Protein AF-G4R731-F1 (afdb_monomer)

Structure (mmCIF, N/CA/C/O backbone):
data_AF-G4R731-F1
#
_entry.id   AF-G4R731-F1
#
loop_
_atom_site.group_PDB
_atom_site.id
_atom_site.type_symbol
_atom_site.label_atom_id
_atom_site.label_alt_id
_atom_site.label_comp_id
_atom_site.label_asym_id
_atom_site.label_entity_id
_atom_site.label_seq_id
_atom_site.pdbx_PDB_ins_code
_atom_site.Cartn_x
_atom_site.Cartn_y
_atom_site.Cartn_z
_atom_site.occupancy
_atom_site.B_iso_or_equiv
_atom_site.auth_seq_id
_atom_site.auth_comp_id
_atom_site.auth_asym_id
_atom_site.auth_atom_id
_atom_site.pdbx_PDB_model_num
ATOM 1 N N . MET A 1 1 ? -3.340 -7.735 23.959 1.00 75.94 1 MET A N 1
ATOM 2 C CA . MET A 1 1 ? -4.020 -7.293 22.715 1.00 75.94 1 MET A CA 1
ATOM 3 C C . MET A 1 1 ? -5.491 -6.984 22.940 1.00 75.94 1 MET A C 1
ATOM 5 O O . MET A 1 1 ? -5.888 -5.881 22.602 1.00 75.94 1 MET A O 1
ATOM 9 N N . ARG A 1 2 ? -6.277 -7.894 23.535 1.00 81.38 2 ARG A N 1
ATOM 10 C CA . ARG A 1 2 ? -7.706 -7.663 23.816 1.00 81.38 2 ARG A CA 1
ATOM 11 C C . ARG A 1 2 ? -7.967 -6.435 24.706 1.00 81.38 2 ARG A C 1
ATOM 13 O O . ARG A 1 2 ? -8.668 -5.541 24.263 1.00 81.38 2 ARG A O 1
ATOM 20 N N . GLU A 1 3 ? -7.300 -6.324 25.855 1.00 83.94 3 GLU A N 1
ATOM 21 C CA . GLU A 1 3 ? -7.434 -5.160 26.760 1.00 83.94 3 GLU A CA 1
ATOM 22 C C . GLU A 1 3 ? -7.100 -3.819 26.081 1.00 83.94 3 GLU A C 1
ATOM 24 O O . GLU A 1 3 ? -7.776 -2.817 26.287 1.00 83.94 3 GLU A O 1
ATOM 29 N N . PHE A 1 4 ? -6.079 -3.797 25.216 1.00 83.19 4 PHE A N 1
ATOM 30 C CA . PHE A 1 4 ? -5.735 -2.605 24.433 1.00 83.19 4 PHE A CA 1
ATOM 31 C C . PHE A 1 4 ? -6.817 -2.264 23.400 1.00 83.19 4 PHE A C 1
ATOM 33 O O . PHE A 1 4 ? -7.159 -1.096 23.231 1.00 83.19 4 PHE A O 1
ATOM 40 N N . ALA A 1 5 ? -7.364 -3.274 22.715 1.00 81.88 5 ALA A N 1
ATOM 41 C CA . ALA A 1 5 ? -8.444 -3.079 21.756 1.00 81.88 5 ALA A CA 1
ATOM 42 C C . ALA A 1 5 ? -9.719 -2.561 22.439 1.00 81.88 5 ALA A C 1
ATOM 44 O O . ALA A 1 5 ? -10.371 -1.675 21.899 1.00 81.88 5 ALA A O 1
ATOM 45 N N . GLU A 1 6 ? -10.036 -3.059 23.635 1.00 83.81 6 GLU A N 1
ATOM 46 C CA . GLU A 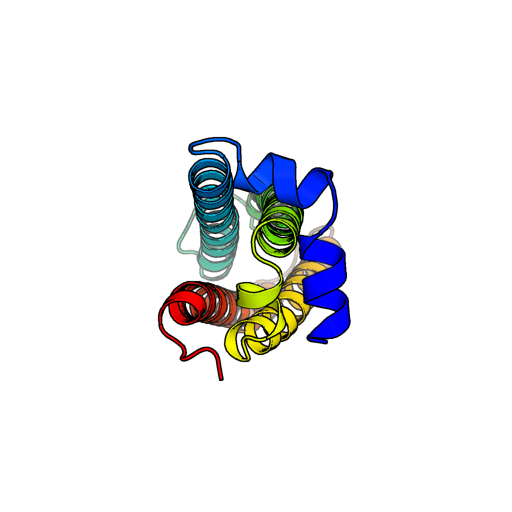1 6 ? -11.162 -2.598 24.458 1.00 83.81 6 GLU A CA 1
ATOM 47 C C . GLU A 1 6 ? -10.952 -1.167 24.969 1.00 83.81 6 GLU A C 1
ATOM 49 O O . GLU A 1 6 ? -11.860 -0.341 24.886 1.00 83.81 6 GLU A O 1
ATOM 54 N N . TRP A 1 7 ? -9.740 -0.830 25.418 1.00 88.88 7 TRP A N 1
ATOM 55 C CA . TRP A 1 7 ? -9.396 0.543 25.786 1.00 88.88 7 TRP A CA 1
ATOM 56 C C . TRP A 1 7 ? -9.540 1.506 24.600 1.00 88.88 7 TRP A C 1
ATOM 58 O O . TRP A 1 7 ? -10.142 2.570 24.741 1.00 88.88 7 TRP A O 1
ATOM 68 N N . LEU A 1 8 ? -9.038 1.124 23.419 1.00 81.75 8 LEU A N 1
ATOM 69 C CA . LEU A 1 8 ? -9.135 1.940 22.207 1.00 81.75 8 LEU A CA 1
ATOM 70 C C . LEU A 1 8 ? -10.595 2.107 21.761 1.00 81.75 8 LEU A C 1
ATOM 72 O O . LEU A 1 8 ? -10.999 3.209 21.386 1.00 81.75 8 LEU A O 1
ATOM 76 N N . TYR A 1 9 ? -11.385 1.037 21.869 1.00 80.94 9 TYR A N 1
ATOM 77 C CA . TYR A 1 9 ? -12.821 1.028 21.591 1.00 80.94 9 TYR A CA 1
ATOM 78 C C . TYR A 1 9 ? -13.595 2.007 22.485 1.00 80.94 9 TYR A C 1
ATOM 80 O O . TYR A 1 9 ? -14.499 2.691 22.018 1.00 80.94 9 TYR A O 1
ATOM 88 N N . ALA A 1 10 ? -13.210 2.126 23.759 1.00 85.50 10 ALA A N 1
ATOM 89 C CA . ALA A 1 10 ? -13.860 3.013 24.724 1.00 85.50 10 ALA A CA 1
ATOM 90 C C . ALA A 1 10 ? -13.491 4.503 24.566 1.00 85.50 10 ALA A C 1
ATOM 92 O O . ALA A 1 10 ? -14.011 5.350 25.295 1.00 85.50 10 ALA A O 1
ATOM 93 N N . THR A 1 11 ? -12.588 4.859 23.644 1.00 88.31 11 THR A N 1
ATOM 94 C CA . THR A 1 11 ? -12.186 6.261 23.462 1.00 88.31 11 THR A CA 1
ATOM 95 C C . THR A 1 11 ? -13.312 7.101 22.839 1.00 88.31 11 THR A C 1
ATOM 97 O O . THR A 1 11 ? -13.986 6.635 21.919 1.00 88.31 11 THR A O 1
ATOM 100 N N . PRO A 1 12 ? -13.483 8.380 23.239 1.00 81.31 12 PRO A N 1
ATOM 101 C CA . PRO A 1 12 ? -14.505 9.263 22.662 1.00 81.31 12 PRO A CA 1
ATOM 102 C C . PRO A 1 12 ? -14.397 9.409 21.141 1.00 81.31 12 PRO A C 1
ATOM 104 O O . PRO A 1 12 ? -15.401 9.565 20.452 1.00 81.31 12 PRO A O 1
ATOM 107 N N . PHE A 1 13 ? -13.173 9.330 20.614 1.00 82.19 13 PHE A N 1
ATOM 108 C CA . PHE A 1 13 ? -12.916 9.373 19.181 1.00 82.19 13 PHE A CA 1
ATOM 109 C C . PHE A 1 13 ? -13.387 8.094 18.471 1.00 82.19 13 PHE A C 1
ATOM 111 O O . PHE A 1 13 ? -14.044 8.194 17.440 1.00 82.19 13 PHE A O 1
ATOM 118 N N . SER A 1 14 ? -13.128 6.904 19.031 1.00 80.12 14 SER A N 1
ATOM 119 C CA . SER A 1 14 ? -13.657 5.646 18.483 1.00 80.12 14 SER A CA 1
ATOM 120 C C . SER A 1 14 ? -15.186 5.618 18.524 1.00 80.12 14 SER A C 1
ATOM 122 O O . SER A 1 14 ? -15.815 5.301 17.516 1.00 80.12 14 SER A O 1
ATOM 124 N N . ILE A 1 15 ? -15.786 6.043 19.641 1.00 82.38 15 ILE A N 1
ATOM 125 C CA . ILE A 1 15 ? -17.244 6.125 19.787 1.00 82.38 15 ILE A CA 1
ATOM 126 C C . ILE A 1 15 ? -17.830 7.076 18.739 1.00 82.38 15 ILE A C 1
ATOM 128 O O . ILE A 1 15 ? -18.740 6.679 18.023 1.00 82.38 15 ILE A O 1
ATOM 132 N N . PHE A 1 16 ? -17.271 8.280 18.570 1.00 84.00 16 PHE A N 1
ATOM 133 C CA . PHE A 1 16 ? -17.713 9.229 17.542 1.00 84.00 16 PHE A CA 1
ATOM 134 C C . PHE A 1 16 ? -17.685 8.627 16.129 1.00 84.00 16 PHE A C 1
ATOM 136 O O . PHE A 1 16 ? -18.628 8.811 15.355 1.00 84.00 16 PHE A O 1
ATOM 143 N N . LEU A 1 17 ? -16.623 7.886 15.792 1.00 80.56 17 LEU A N 1
ATOM 144 C CA . LEU A 1 17 ? -16.505 7.230 14.490 1.00 80.56 17 LEU A CA 1
ATOM 145 C C . LEU A 1 17 ? -17.565 6.141 14.283 1.00 80.56 17 LEU A C 1
ATOM 147 O O . LEU A 1 17 ? -18.064 5.993 13.170 1.00 80.56 17 LEU A O 1
ATOM 151 N N . GLN A 1 18 ? -17.904 5.399 15.338 1.00 76.81 18 GLN A N 1
ATOM 152 C CA . GLN A 1 18 ? -18.906 4.331 15.302 1.00 76.81 18 GLN A CA 1
ATOM 153 C C . GLN A 1 18 ? -20.343 4.863 15.283 1.00 76.81 18 GLN A C 1
ATOM 155 O O . GLN A 1 18 ? -21.201 4.285 14.624 1.00 76.81 18 GLN A O 1
ATOM 160 N N . THR A 1 19 ? -20.617 5.960 15.994 1.00 83.94 19 THR A N 1
ATOM 161 C CA . THR A 1 19 ? -21.963 6.544 16.095 1.00 83.94 19 THR A CA 1
ATOM 162 C C . THR A 1 19 ? -22.332 7.424 14.905 1.00 83.94 19 THR A C 1
ATOM 164 O O . THR A 1 19 ? -23.483 7.830 14.785 1.00 83.94 19 THR A O 1
ATOM 167 N N . THR A 1 20 ? -21.366 7.775 14.051 1.00 86.75 20 THR A N 1
ATOM 168 C CA . THR A 1 20 ? -21.628 8.577 12.852 1.00 86.75 20 THR A CA 1
ATOM 169 C C . THR A 1 20 ? -22.052 7.669 11.704 1.00 86.75 20 THR A C 1
ATOM 171 O O . THR A 1 20 ? -21.235 6.929 11.146 1.00 86.75 20 THR A O 1
ATOM 174 N N . ASP A 1 21 ? -23.322 7.768 11.314 1.00 81.56 21 ASP A N 1
ATOM 175 C CA . ASP A 1 21 ? -23.874 6.994 10.206 1.00 81.56 21 ASP A CA 1
ATOM 176 C C . ASP A 1 21 ? -23.031 7.156 8.932 1.00 81.56 21 ASP A C 1
ATOM 178 O O . ASP A 1 21 ? -22.648 8.258 8.537 1.00 81.56 21 ASP A O 1
ATOM 182 N N . ASN A 1 22 ? -22.762 6.037 8.259 1.00 85.44 22 ASN A N 1
ATOM 183 C CA . ASN A 1 22 ? -22.016 5.950 6.998 1.00 85.44 22 ASN A CA 1
ATOM 184 C C . ASN A 1 22 ? -20.534 6.356 7.039 1.00 85.44 22 ASN A C 1
ATOM 186 O O . ASN A 1 22 ? -19.862 6.230 6.012 1.00 85.44 22 ASN A O 1
ATOM 190 N N . LEU A 1 23 ? -19.980 6.771 8.181 1.00 87.75 23 LEU A N 1
ATOM 191 C CA . LEU A 1 23 ? -18.583 7.199 8.233 1.00 87.75 23 LEU A CA 1
ATOM 192 C C . LEU A 1 23 ? -17.613 6.034 7.992 1.00 87.75 23 LEU A C 1
ATOM 194 O O . LEU A 1 23 ? -16.698 6.157 7.178 1.00 87.75 23 LEU A O 1
ATOM 198 N N . LEU A 1 24 ? -17.846 4.880 8.623 1.00 86.94 24 LEU A N 1
ATOM 199 C CA . LEU A 1 24 ? -17.047 3.673 8.390 1.00 86.94 24 LEU A CA 1
ATOM 200 C C . LEU A 1 24 ? -17.125 3.193 6.919 1.00 86.94 24 LEU A C 1
ATOM 202 O O . LEU A 1 24 ? -16.066 3.037 6.303 1.00 86.94 24 LEU A O 1
ATOM 206 N N . PRO A 1 25 ? -18.316 3.043 6.295 1.00 89.50 25 PRO A N 1
ATOM 207 C CA . PRO A 1 25 ? -18.431 2.775 4.857 1.00 89.50 25 PRO A CA 1
ATOM 208 C C . PRO A 1 25 ? -17.736 3.808 3.958 1.00 89.50 25 PRO A C 1
ATOM 210 O O . PRO A 1 25 ? -17.127 3.445 2.946 1.00 89.50 25 PRO A O 1
ATOM 213 N N . ALA A 1 26 ? -17.787 5.095 4.312 1.00 91.88 26 ALA A N 1
ATOM 214 C CA . ALA A 1 26 ? -17.104 6.147 3.564 1.00 91.88 26 ALA A CA 1
ATOM 215 C C . ALA A 1 26 ? -15.576 5.990 3.646 1.00 91.88 26 ALA A C 1
ATOM 217 O O . ALA A 1 26 ? -14.901 6.017 2.615 1.00 91.88 26 ALA A O 1
ATOM 218 N N . ILE A 1 27 ? -15.029 5.740 4.841 1.00 92.44 27 ILE A N 1
ATOM 219 C CA . ILE A 1 27 ? -13.596 5.471 5.044 1.00 92.44 27 ILE A CA 1
ATOM 220 C C . ILE A 1 27 ? -13.166 4.234 4.246 1.00 92.44 27 ILE A C 1
ATOM 222 O O . ILE A 1 27 ? -12.151 4.277 3.549 1.00 92.44 27 ILE A O 1
ATOM 226 N N . GLN A 1 28 ? -13.955 3.156 4.282 1.00 91.38 28 GLN A N 1
ATOM 227 C CA . GLN A 1 28 ? -13.700 1.942 3.499 1.00 91.38 28 GLN A CA 1
ATOM 228 C C . GLN A 1 28 ? -13.704 2.217 1.990 1.00 91.38 28 GLN A C 1
ATOM 230 O O . GLN A 1 28 ? -12.841 1.716 1.268 1.00 91.38 28 GLN A O 1
ATOM 235 N N . THR A 1 29 ? -14.627 3.051 1.508 1.00 94.12 29 THR A N 1
ATOM 236 C CA . THR A 1 29 ? -14.691 3.451 0.095 1.00 94.12 29 THR A CA 1
ATOM 237 C C . THR A 1 29 ? -13.425 4.196 -0.317 1.00 94.12 29 THR A C 1
ATOM 239 O O . THR A 1 29 ? -12.787 3.829 -1.305 1.00 94.12 29 THR A O 1
ATOM 242 N N . VAL A 1 30 ? -13.010 5.196 0.468 1.00 95.06 30 VAL A N 1
ATOM 243 C CA . VAL A 1 30 ? -11.766 5.937 0.214 1.00 95.06 30 VAL A CA 1
ATOM 244 C C . VAL A 1 30 ? -10.564 4.992 0.240 1.00 95.06 30 VAL A C 1
ATOM 246 O O . VAL A 1 30 ? -9.720 5.060 -0.652 1.00 95.06 30 VAL A O 1
ATOM 249 N N . HIS A 1 31 ? -10.507 4.063 1.197 1.00 94.00 31 HIS A N 1
ATOM 250 C CA . HIS A 1 31 ? -9.437 3.071 1.277 1.00 94.00 31 HIS A CA 1
ATOM 251 C C . HIS A 1 31 ? -9.349 2.230 -0.007 1.00 94.00 31 HIS A C 1
ATOM 253 O O . HIS A 1 31 ? -8.279 2.130 -0.603 1.00 94.00 31 HIS A O 1
ATOM 259 N N . ILE A 1 32 ? -10.469 1.683 -0.492 1.00 94.25 32 ILE A N 1
ATOM 260 C CA . ILE A 1 32 ? -10.513 0.867 -1.719 1.00 94.25 32 ILE A CA 1
ATOM 261 C C . ILE A 1 32 ? -10.106 1.683 -2.954 1.00 94.25 32 ILE A C 1
ATOM 263 O O . ILE A 1 32 ? -9.365 1.182 -3.803 1.00 94.25 32 ILE A O 1
ATOM 267 N N . LEU A 1 33 ? -10.526 2.947 -3.051 1.00 95.69 33 LEU A N 1
ATOM 268 C CA . LEU A 1 33 ? -10.097 3.831 -4.139 1.00 95.69 33 LEU A CA 1
ATOM 269 C C . LEU A 1 33 ? -8.577 4.026 -4.134 1.00 95.69 33 LEU A C 1
ATOM 271 O O . LEU A 1 33 ? -7.940 3.926 -5.184 1.00 95.69 33 LEU A O 1
ATOM 275 N N . MET A 1 34 ? -7.973 4.232 -2.959 1.00 94.88 34 MET A N 1
ATOM 276 C CA . MET A 1 34 ? -6.520 4.372 -2.849 1.00 94.88 34 MET A CA 1
ATOM 277 C C . MET A 1 34 ? -5.779 3.070 -3.183 1.00 94.88 34 MET A C 1
ATOM 279 O O . MET A 1 34 ? -4.719 3.129 -3.808 1.00 94.88 34 MET A O 1
ATOM 283 N N . ILE A 1 35 ? -6.351 1.897 -2.866 1.00 93.81 35 ILE A N 1
ATOM 284 C CA . I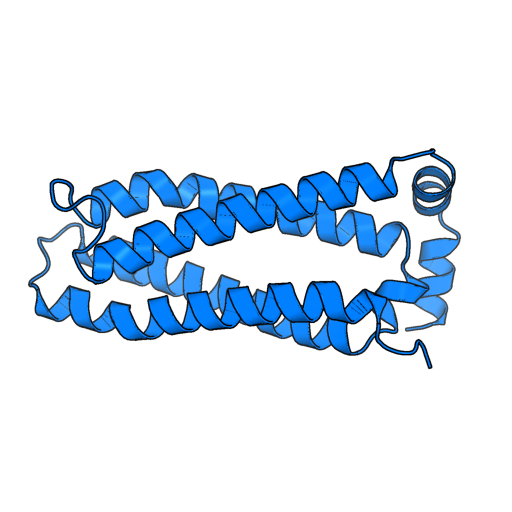LE A 1 35 ? -5.824 0.599 -3.327 1.00 93.81 35 ILE A CA 1
ATOM 285 C C . ILE A 1 35 ? -5.769 0.596 -4.857 1.00 93.81 35 ILE A C 1
ATOM 287 O O . ILE A 1 35 ? -4.732 0.265 -5.431 1.00 93.81 35 ILE A O 1
ATOM 291 N N . GLY A 1 36 ? -6.856 1.001 -5.521 1.00 94.81 36 GLY A N 1
ATOM 292 C CA . GLY A 1 36 ? -6.929 1.073 -6.981 1.00 94.81 36 GLY A CA 1
ATOM 293 C C . GLY A 1 36 ? -5.870 1.996 -7.588 1.00 94.81 36 GLY A C 1
ATOM 294 O O . GLY A 1 36 ? -5.227 1.626 -8.574 1.00 94.81 36 GLY A O 1
ATOM 295 N N . ILE A 1 37 ? -5.629 3.160 -6.975 1.00 94.56 37 ILE A N 1
ATOM 296 C CA . ILE A 1 37 ? -4.604 4.119 -7.419 1.00 94.56 37 ILE A CA 1
ATOM 297 C C . ILE A 1 37 ? -3.196 3.526 -7.294 1.00 94.56 37 ILE A C 1
ATOM 299 O O . ILE A 1 37 ? -2.432 3.565 -8.263 1.00 94.56 37 ILE A O 1
ATOM 303 N N . VAL A 1 38 ? -2.851 2.953 -6.137 1.00 93.25 38 VAL A N 1
ATOM 304 C CA . VAL A 1 38 ? -1.532 2.337 -5.890 1.00 93.25 38 VAL A CA 1
ATOM 305 C C . VAL A 1 38 ? -1.305 1.141 -6.810 1.00 93.25 38 VAL A C 1
ATOM 307 O O . VAL A 1 38 ? -0.255 1.028 -7.450 1.00 93.25 38 VAL A O 1
ATOM 310 N N . TYR A 1 39 ? -2.311 0.274 -6.931 1.00 93.94 39 TYR A N 1
ATOM 311 C CA . TYR A 1 39 ? -2.254 -0.908 -7.782 1.00 93.94 39 TYR A CA 1
ATOM 312 C C . TYR A 1 39 ? -2.054 -0.527 -9.249 1.00 93.94 39 TYR A C 1
ATOM 314 O O . TYR A 1 39 ? -1.139 -1.027 -9.900 1.00 93.94 39 TYR A O 1
ATOM 322 N N . THR A 1 40 ? -2.850 0.414 -9.762 1.00 93.19 40 THR A N 1
ATOM 323 C CA . THR A 1 40 ? -2.754 0.861 -11.158 1.00 93.19 40 THR A CA 1
ATOM 324 C C . THR A 1 40 ? -1.428 1.568 -11.428 1.00 93.19 40 THR A C 1
ATOM 326 O O . THR A 1 40 ? -0.788 1.302 -12.442 1.00 93.19 40 THR A O 1
ATOM 329 N N . SER A 1 41 ? -0.962 2.418 -10.509 1.00 91.56 41 SER A N 1
ATOM 330 C CA . SER A 1 41 ? 0.331 3.104 -10.643 1.00 91.56 41 SER A CA 1
ATOM 331 C C . SER A 1 41 ? 1.487 2.103 -10.722 1.00 91.56 41 SER A C 1
ATOM 333 O O . SER A 1 41 ? 2.348 2.205 -11.598 1.00 91.56 41 SER A O 1
ATOM 335 N N . THR A 1 42 ? 1.469 1.084 -9.860 1.00 90.50 42 THR A N 1
ATOM 336 C CA . THR A 1 42 ? 2.476 0.014 -9.848 1.00 90.50 42 THR A CA 1
ATOM 337 C C . THR A 1 42 ? 2.371 -0.876 -11.090 1.00 90.50 42 THR A C 1
ATOM 339 O O . THR A 1 42 ? 3.395 -1.241 -11.675 1.00 90.50 42 THR A O 1
ATOM 342 N N . LEU A 1 43 ? 1.155 -1.177 -11.556 1.00 91.38 43 LEU A N 1
ATOM 343 C CA . LEU A 1 43 ? 0.913 -1.935 -12.783 1.00 91.38 43 LEU A CA 1
ATOM 344 C C . LEU A 1 43 ? 1.487 -1.216 -14.006 1.00 91.38 43 LEU A C 1
ATOM 346 O O . LEU A 1 43 ? 2.184 -1.842 -14.800 1.00 91.38 43 LEU A O 1
ATOM 350 N N . VAL A 1 44 ? 1.248 0.091 -14.152 1.00 90.25 44 VAL A N 1
ATOM 351 C CA . VAL A 1 44 ? 1.763 0.879 -15.285 1.00 90.25 44 VAL A CA 1
ATOM 352 C C . VAL A 1 44 ? 3.294 0.877 -15.305 1.00 90.25 44 VAL A C 1
ATOM 354 O O . VAL A 1 44 ? 3.893 0.629 -16.354 1.00 90.25 44 VAL A O 1
ATOM 357 N N . ILE A 1 45 ? 3.937 1.076 -14.149 1.00 86.06 45 ILE A N 1
ATOM 358 C CA . ILE A 1 45 ? 5.403 1.012 -14.020 1.00 86.06 45 ILE A CA 1
ATOM 359 C C . ILE A 1 45 ? 5.914 -0.390 -14.382 1.00 86.06 45 ILE A C 1
ATOM 361 O O . ILE A 1 45 ? 6.882 -0.528 -15.132 1.00 86.06 45 ILE A O 1
ATOM 365 N N . THR A 1 46 ? 5.231 -1.435 -13.912 1.00 87.88 46 THR A N 1
ATOM 366 C CA . THR A 1 46 ? 5.577 -2.829 -14.212 1.00 87.88 46 THR A CA 1
ATOM 367 C C . THR A 1 46 ? 5.458 -3.116 -15.707 1.00 87.88 46 THR A C 1
ATOM 369 O O . THR A 1 46 ? 6.410 -3.590 -16.319 1.00 87.88 46 THR A O 1
ATOM 372 N N . LEU A 1 47 ? 4.340 -2.766 -16.346 1.00 87.12 47 LEU A N 1
ATOM 373 C CA . LEU A 1 47 ? 4.138 -2.953 -1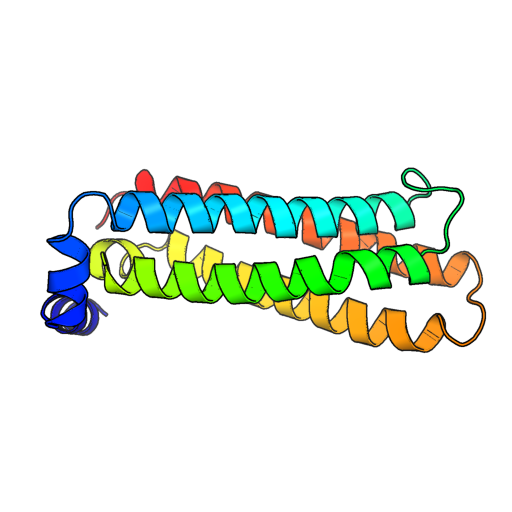7.786 1.00 87.12 47 LEU A CA 1
ATOM 374 C C . LEU A 1 47 ? 5.165 -2.183 -18.625 1.00 87.12 47 LEU A C 1
ATOM 376 O O . LEU A 1 47 ? 5.574 -2.669 -19.685 1.00 87.12 47 LEU A O 1
ATOM 380 N N . ARG A 1 48 ? 5.624 -1.017 -18.151 1.00 83.88 48 ARG A N 1
ATOM 381 C CA . ARG A 1 48 ? 6.694 -0.262 -18.811 1.00 83.88 48 ARG A CA 1
ATOM 382 C C . ARG A 1 48 ? 8.034 -0.998 -18.761 1.00 83.88 48 ARG A C 1
ATOM 384 O O . ARG A 1 48 ? 8.724 -1.016 -19.777 1.00 83.88 48 ARG A O 1
ATOM 391 N N . LEU A 1 49 ? 8.372 -1.674 -17.658 1.00 82.06 49 LEU A N 1
ATOM 392 C CA . LEU A 1 49 ? 9.575 -2.527 -17.559 1.00 82.06 49 LEU A CA 1
ATOM 393 C C . LEU A 1 49 ? 9.572 -3.696 -18.563 1.00 82.06 49 LEU A C 1
ATOM 395 O O . LEU A 1 49 ? 10.634 -4.181 -18.971 1.00 82.06 49 LEU A O 1
ATOM 399 N N . PHE A 1 50 ? 8.384 -4.138 -18.983 1.00 83.00 50 PHE A N 1
ATOM 400 C CA . PHE A 1 50 ? 8.190 -5.145 -20.032 1.00 83.00 50 PHE A CA 1
ATOM 401 C C . PHE A 1 50 ? 8.013 -4.548 -21.438 1.00 83.00 50 PHE A C 1
ATOM 403 O O . PHE A 1 50 ? 7.819 -5.297 -22.390 1.00 83.00 50 PHE A O 1
ATOM 410 N N . GLY A 1 51 ? 8.066 -3.220 -21.590 1.00 77.31 51 GLY A N 1
ATOM 411 C CA . GLY A 1 51 ? 7.915 -2.540 -22.879 1.00 77.31 51 GLY A CA 1
ATOM 412 C C . GLY A 1 51 ? 6.490 -2.527 -23.446 1.00 77.31 51 GLY A C 1
ATOM 413 O O . GLY A 1 51 ? 6.314 -2.135 -24.593 1.00 77.31 51 GLY A O 1
ATOM 414 N N . ARG A 1 52 ? 5.471 -2.932 -22.673 1.00 77.38 52 ARG A N 1
ATOM 415 C CA . ARG A 1 52 ? 4.083 -3.092 -23.157 1.00 77.38 52 ARG A CA 1
ATOM 416 C C . ARG A 1 52 ? 3.189 -1.867 -22.956 1.00 77.38 52 ARG A C 1
ATOM 418 O O . ARG A 1 52 ? 2.190 -1.736 -23.649 1.00 77.38 52 ARG A O 1
ATOM 425 N N . ALA A 1 53 ? 3.528 -0.977 -22.024 1.00 72.62 53 ALA A N 1
ATOM 426 C CA . ALA A 1 53 ? 2.789 0.262 -21.772 1.00 72.62 53 ALA A CA 1
ATOM 427 C C . ALA A 1 53 ? 3.645 1.484 -22.122 1.00 72.62 53 ALA A C 1
ATOM 429 O O . ALA A 1 53 ? 4.841 1.480 -21.832 1.00 72.62 53 ALA A O 1
ATOM 430 N N . TRP A 1 54 ? 3.034 2.520 -22.715 1.00 65.06 54 TRP A N 1
ATOM 431 C CA . TRP A 1 54 ? 3.670 3.820 -22.996 1.00 65.06 54 TRP A CA 1
ATOM 432 C C . TRP A 1 54 ? 5.042 3.690 -23.683 1.00 65.06 54 TRP A C 1
ATOM 434 O O . TRP A 1 54 ? 6.038 4.259 -23.242 1.00 65.06 54 TRP A O 1
ATOM 444 N N . ALA A 1 55 ? 5.098 2.907 -24.770 1.00 62.19 55 ALA A N 1
ATOM 445 C CA . ALA A 1 55 ? 6.336 2.577 -25.484 1.00 62.19 55 ALA A CA 1
ATOM 446 C C . ALA A 1 55 ? 7.156 3.810 -25.909 1.00 62.19 55 ALA A C 1
ATOM 448 O O . ALA A 1 55 ? 8.386 3.752 -25.890 1.00 62.19 55 ALA A O 1
ATOM 449 N N . ASN A 1 56 ? 6.466 4.918 -26.196 1.00 66.38 56 ASN A N 1
ATOM 450 C CA . ASN A 1 56 ? 7.039 6.172 -26.682 1.00 66.38 56 ASN A CA 1
ATOM 451 C C . ASN A 1 56 ? 7.750 7.011 -25.603 1.00 66.38 56 ASN A C 1
ATOM 453 O O . ASN A 1 56 ? 8.415 7.978 -25.955 1.00 66.38 56 ASN A O 1
ATOM 457 N N . ASP A 1 57 ? 7.615 6.685 -24.311 1.00 68.56 57 ASP A N 1
ATOM 458 C CA . ASP A 1 57 ? 8.131 7.520 -23.215 1.00 68.56 57 ASP A CA 1
ATOM 459 C C . ASP A 1 57 ? 9.118 6.763 -22.322 1.00 68.56 57 ASP A C 1
ATOM 461 O O . ASP A 1 57 ? 8.958 5.573 -22.090 1.00 68.56 57 ASP A O 1
ATOM 465 N N . THR A 1 58 ? 10.162 7.392 -21.790 1.00 76.25 58 THR A N 1
ATOM 466 C CA . THR A 1 58 ? 11.202 6.664 -21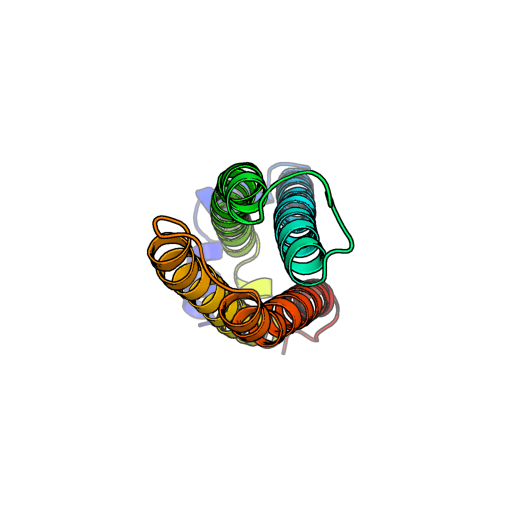.033 1.00 76.25 58 THR A CA 1
ATOM 467 C C . THR A 1 58 ? 10.657 6.052 -19.731 1.00 76.25 58 THR A C 1
ATOM 469 O O . THR A 1 58 ? 9.697 6.548 -19.134 1.00 76.25 58 THR A O 1
ATOM 472 N N . LEU A 1 59 ? 11.286 4.970 -19.243 1.00 75.50 59 LEU A N 1
ATOM 473 C CA . LEU A 1 59 ? 10.959 4.396 -17.926 1.00 75.50 59 LEU A CA 1
ATOM 474 C C . LEU A 1 59 ? 11.069 5.455 -16.814 1.00 75.50 59 LEU A C 1
ATOM 476 O O . LEU A 1 59 ? 10.235 5.474 -15.913 1.00 75.50 59 LEU A O 1
ATOM 480 N N . ALA A 1 60 ? 12.047 6.363 -16.917 1.00 75.44 60 ALA A N 1
ATOM 481 C CA . ALA A 1 60 ? 12.215 7.495 -16.008 1.00 75.44 60 ALA A CA 1
ATOM 482 C C . ALA A 1 60 ? 10.995 8.415 -15.978 1.00 75.44 60 ALA A C 1
ATOM 484 O O . ALA A 1 60 ? 10.501 8.739 -14.899 1.00 75.44 60 ALA A O 1
ATOM 485 N N . ASN A 1 61 ? 10.503 8.826 -17.145 1.00 79.19 61 ASN A N 1
ATOM 486 C CA . ASN A 1 61 ? 9.358 9.726 -17.244 1.00 79.19 61 ASN A CA 1
ATOM 487 C C . ASN A 1 61 ? 8.077 9.060 -16.741 1.00 79.19 61 ASN A C 1
ATOM 489 O O . ASN A 1 61 ? 7.330 9.660 -15.967 1.00 79.19 61 ASN A O 1
ATOM 493 N N . THR A 1 62 ? 7.874 7.785 -17.088 1.00 81.50 62 THR A N 1
ATOM 494 C CA . THR A 1 62 ? 6.743 7.002 -16.573 1.00 81.50 62 THR A CA 1
ATOM 495 C C . THR A 1 62 ? 6.813 6.895 -15.047 1.00 81.50 62 THR A C 1
ATOM 497 O O . THR A 1 62 ? 5.843 7.206 -14.359 1.00 81.50 62 THR A O 1
ATOM 500 N N . ALA A 1 63 ? 7.971 6.523 -14.489 1.00 81.31 63 ALA A N 1
ATOM 501 C CA . ALA A 1 63 ? 8.153 6.424 -13.044 1.00 81.31 63 ALA A CA 1
ATOM 502 C C . ALA A 1 63 ? 7.928 7.775 -12.350 1.00 81.31 63 ALA A C 1
ATOM 504 O O . ALA A 1 63 ? 7.151 7.840 -11.405 1.00 81.31 63 ALA A O 1
ATOM 505 N N . ARG A 1 64 ? 8.508 8.872 -12.856 1.00 82.75 64 ARG A N 1
ATOM 506 C CA . ARG A 1 64 ? 8.304 10.230 -12.320 1.00 82.75 64 ARG A CA 1
ATOM 507 C C . ARG A 1 64 ? 6.838 10.652 -12.300 1.00 82.75 64 ARG A C 1
ATOM 509 O O . ARG A 1 64 ? 6.423 11.333 -11.369 1.00 82.75 64 ARG A O 1
ATOM 516 N N . ARG A 1 65 ? 6.057 10.243 -13.302 1.00 86.19 65 ARG A N 1
ATOM 517 C CA . ARG A 1 65 ? 4.634 10.577 -13.396 1.00 86.19 65 ARG A CA 1
ATOM 518 C C . ARG A 1 65 ? 3.778 9.798 -12.400 1.00 86.19 65 ARG A C 1
ATOM 520 O O . ARG A 1 65 ? 2.884 10.383 -11.802 1.00 86.19 65 ARG A O 1
ATOM 527 N N . PHE A 1 66 ? 4.033 8.502 -12.228 1.00 86.69 66 PHE A N 1
ATOM 528 C CA . PHE A 1 66 ? 3.197 7.617 -11.403 1.00 86.69 66 PHE A CA 1
ATOM 529 C C . PHE A 1 66 ? 3.696 7.451 -9.957 1.00 86.69 66 PHE A C 1
ATOM 531 O O . PHE A 1 66 ? 2.927 7.053 -9.086 1.00 86.69 66 PHE A O 1
ATOM 538 N N . MET A 1 67 ? 4.948 7.808 -9.658 1.00 84.25 67 MET A N 1
ATOM 539 C CA . MET A 1 67 ? 5.510 7.750 -8.302 1.00 84.25 67 MET A CA 1
ATOM 540 C C . MET A 1 67 ? 4.768 8.620 -7.276 1.00 84.25 67 MET A C 1
ATOM 542 O O . MET A 1 67 ? 4.492 8.100 -6.194 1.00 84.25 67 MET A O 1
ATOM 546 N N . PRO A 1 68 ? 4.415 9.892 -7.559 1.00 87.69 68 PRO A N 1
ATOM 547 C CA . PRO A 1 68 ? 3.675 10.716 -6.603 1.00 87.69 68 PRO A CA 1
ATOM 548 C C . PRO A 1 68 ? 2.318 10.109 -6.242 1.00 87.69 68 PRO A C 1
ATOM 550 O O . PRO A 1 68 ? 1.933 10.125 -5.078 1.00 87.69 68 PRO A O 1
ATOM 553 N N . TRP A 1 69 ? 1.630 9.507 -7.217 1.00 90.81 69 TRP A N 1
ATOM 554 C CA . TRP A 1 69 ? 0.365 8.800 -6.996 1.00 90.81 69 TRP A CA 1
ATOM 555 C C . TRP A 1 69 ? 0.548 7.544 -6.154 1.00 90.81 69 TRP A C 1
ATOM 557 O O . TRP A 1 69 ? -0.266 7.270 -5.277 1.00 90.81 69 TRP A O 1
ATOM 567 N N . ASN A 1 70 ? 1.640 6.812 -6.377 1.00 88.75 70 ASN A N 1
ATOM 568 C CA . ASN A 1 70 ? 1.958 5.635 -5.586 1.00 88.75 70 ASN A CA 1
ATOM 569 C C . ASN A 1 70 ? 2.215 6.001 -4.114 1.00 88.75 70 ASN A C 1
ATOM 571 O O . ASN A 1 70 ? 1.633 5.399 -3.219 1.00 88.75 70 ASN A O 1
ATOM 575 N N . TRP A 1 71 ? 3.026 7.029 -3.851 1.00 88.06 71 TRP A N 1
ATOM 576 C CA . TRP A 1 71 ? 3.320 7.475 -2.485 1.00 88.06 71 TRP A CA 1
ATOM 577 C C . TRP A 1 71 ? 2.144 8.172 -1.810 1.00 88.06 71 TRP A C 1
ATOM 579 O O . TRP A 1 71 ? 1.822 7.840 -0.673 1.00 88.06 71 TRP A O 1
ATOM 589 N N . GLY A 1 72 ? 1.472 9.092 -2.503 1.00 91.81 72 GLY A N 1
ATOM 590 C CA . GLY A 1 72 ? 0.273 9.752 -1.987 1.00 91.81 72 GLY A CA 1
ATOM 591 C C . GLY A 1 72 ? -0.829 8.741 -1.670 1.00 91.81 72 GLY A C 1
ATOM 592 O O . GLY A 1 72 ? -1.424 8.792 -0.596 1.00 91.81 72 GLY A O 1
ATOM 593 N N . GLY A 1 73 ? -1.028 7.758 -2.555 1.00 91.94 73 GLY A N 1
ATOM 594 C CA . GLY A 1 73 ? -1.949 6.648 -2.335 1.00 91.94 73 GLY A CA 1
ATOM 595 C C . GLY A 1 73 ? -1.558 5.782 -1.136 1.00 91.94 73 GLY A C 1
ATOM 596 O O . GLY A 1 73 ? -2.418 5.473 -0.319 1.00 91.94 73 GLY A O 1
ATOM 597 N N . LEU A 1 74 ? -0.274 5.442 -0.966 1.00 89.94 74 LEU A N 1
ATOM 598 C CA . LEU A 1 74 ? 0.210 4.687 0.200 1.00 89.94 74 LEU A CA 1
ATOM 599 C C . LEU A 1 74 ? 0.005 5.442 1.522 1.00 89.94 74 LEU A C 1
ATOM 601 O O . LEU A 1 74 ? -0.425 4.839 2.504 1.00 89.94 74 LEU A O 1
ATOM 605 N N . VAL A 1 75 ? 0.265 6.752 1.552 1.00 92.06 75 VAL A N 1
ATOM 606 C CA . VAL A 1 75 ? 0.034 7.591 2.742 1.00 92.06 75 VAL A CA 1
ATOM 607 C C . VAL A 1 75 ? -1.452 7.617 3.101 1.00 92.06 75 VAL A C 1
ATOM 609 O O . VAL A 1 75 ? -1.811 7.398 4.258 1.00 92.06 75 VAL A O 1
ATOM 612 N N . LEU A 1 76 ? -2.328 7.819 2.113 1.00 93.69 76 LEU A N 1
ATOM 613 C CA . LEU A 1 76 ? -3.775 7.820 2.336 1.00 93.69 76 LEU A CA 1
ATOM 614 C C . LEU A 1 76 ? -4.315 6.431 2.706 1.00 93.69 76 LEU A C 1
ATOM 616 O O . LEU A 1 76 ? -5.215 6.334 3.542 1.00 93.69 76 LEU A O 1
ATOM 620 N N . LEU A 1 77 ? -3.753 5.349 2.157 1.00 92.81 77 LEU A N 1
ATOM 621 C CA . LEU A 1 77 ? -4.066 3.974 2.567 1.00 92.81 77 LEU A CA 1
ATOM 622 C C . LEU A 1 77 ? -3.726 3.724 4.028 1.00 92.81 77 LEU A C 1
ATOM 624 O O . LEU A 1 77 ? -4.520 3.111 4.740 1.00 92.81 77 LEU A O 1
ATOM 628 N N . LEU A 1 78 ? -2.562 4.197 4.474 1.00 91.69 78 LEU A N 1
ATOM 629 C CA . LEU A 1 78 ? -2.142 4.056 5.860 1.00 91.69 78 LEU A CA 1
ATOM 630 C C . LEU A 1 78 ? -3.064 4.852 6.787 1.00 91.69 78 LEU A C 1
ATOM 632 O O . LEU A 1 78 ? -3.557 4.300 7.765 1.00 91.69 78 LEU A O 1
ATOM 636 N N . ALA A 1 79 ? -3.357 6.110 6.449 1.00 93.06 79 ALA A N 1
ATOM 637 C CA . ALA A 1 79 ? -4.252 6.956 7.236 1.00 93.06 79 ALA A CA 1
ATOM 638 C C . ALA A 1 79 ? -5.656 6.342 7.364 1.00 93.06 79 ALA A C 1
ATOM 640 O O . ALA A 1 79 ? -6.173 6.187 8.468 1.00 93.06 79 ALA A O 1
ATOM 641 N N . THR A 1 80 ? -6.254 5.923 6.246 1.00 93.12 80 THR A N 1
ATOM 642 C CA . THR A 1 80 ? -7.578 5.276 6.250 1.00 93.12 80 THR A CA 1
ATOM 643 C C . THR A 1 80 ? -7.561 3.914 6.947 1.00 93.12 80 THR A C 1
ATOM 645 O O . THR A 1 80 ? -8.508 3.587 7.654 1.00 93.12 80 THR A O 1
ATOM 648 N N . GLY A 1 81 ? -6.479 3.139 6.818 1.00 89.25 81 GLY A N 1
ATOM 649 C CA . GLY A 1 81 ? -6.286 1.886 7.551 1.00 89.25 81 GLY A CA 1
ATOM 650 C C . GLY A 1 81 ? -6.248 2.088 9.066 1.00 89.25 81 GLY A C 1
ATOM 651 O O . GLY A 1 81 ? -6.923 1.368 9.794 1.00 89.25 81 GLY A O 1
ATOM 652 N N . ILE A 1 82 ? -5.526 3.109 9.536 1.00 90.06 82 ILE A N 1
ATOM 653 C CA . ILE A 1 82 ? -5.484 3.485 10.955 1.00 90.06 82 ILE A CA 1
ATOM 654 C C . ILE A 1 82 ? -6.877 3.891 11.444 1.00 90.06 82 ILE A C 1
ATOM 656 O O . ILE A 1 82 ? -7.302 3.436 12.502 1.00 90.06 82 ILE A O 1
ATOM 660 N N . LEU A 1 83 ? -7.616 4.687 10.666 1.00 89.12 83 LEU A N 1
ATOM 661 C CA . LEU A 1 83 ? -8.990 5.061 11.012 1.00 89.12 83 LEU A CA 1
ATOM 662 C C . LEU A 1 83 ? -9.906 3.835 11.159 1.00 89.12 83 LEU A C 1
ATOM 664 O O . LEU A 1 83 ? -10.688 3.783 12.104 1.00 89.12 83 LEU A O 1
ATOM 668 N N . MET A 1 84 ? -9.789 2.839 10.275 1.00 88.12 84 MET A N 1
ATOM 669 C CA . MET A 1 84 ? -10.566 1.595 10.382 1.00 88.12 84 MET A CA 1
ATOM 670 C C . MET A 1 84 ? -10.202 0.791 11.638 1.00 88.12 84 MET A C 1
ATOM 672 O O . MET A 1 84 ? -11.104 0.324 12.327 1.00 88.12 84 MET A O 1
ATOM 676 N N . ILE A 1 85 ? -8.912 0.703 11.992 1.00 88.25 85 ILE A N 1
ATOM 677 C CA . ILE A 1 85 ? -8.466 0.061 13.243 1.00 88.25 85 ILE A CA 1
ATOM 678 C C . ILE A 1 85 ? -9.052 0.778 14.461 1.00 88.25 85 ILE A C 1
ATOM 680 O O . ILE A 1 85 ? -9.459 0.129 15.413 1.00 88.25 85 ILE A O 1
ATOM 684 N N . ILE A 1 86 ? -9.102 2.111 14.454 1.00 86.19 86 ILE A N 1
ATOM 685 C CA . ILE A 1 86 ? -9.667 2.874 15.573 1.00 86.19 86 ILE A CA 1
ATOM 686 C C . ILE A 1 86 ? -11.189 2.693 15.655 1.00 86.19 86 ILE A C 1
ATOM 688 O O . ILE A 1 86 ? -11.742 2.690 16.754 1.00 86.19 86 ILE A O 1
ATOM 692 N N . CYS A 1 87 ? -11.866 2.542 14.516 1.00 85.38 87 CYS A N 1
ATOM 693 C CA . CYS A 1 87 ? -13.313 2.357 14.462 1.00 85.38 87 CYS A CA 1
ATOM 694 C C . CYS A 1 87 ? -13.740 0.961 14.947 1.00 85.38 87 CYS A C 1
ATOM 696 O O . CYS A 1 87 ? -14.659 0.858 15.753 1.00 85.38 87 CYS A O 1
ATOM 698 N N . GLU A 1 88 ? -13.041 -0.100 14.529 1.00 84.94 88 GLU A N 1
ATOM 699 C CA . GLU A 1 88 ? -13.349 -1.488 14.914 1.00 84.94 88 GLU A CA 1
ATOM 700 C C . GLU A 1 88 ? -12.104 -2.245 15.443 1.00 84.94 88 GLU A C 1
ATOM 702 O O . GLU A 1 88 ? -11.684 -3.259 14.875 1.00 84.94 88 GLU A O 1
ATOM 707 N N . PRO A 1 89 ? -11.497 -1.808 16.563 1.00 83.56 89 PRO A N 1
ATOM 708 C CA . PRO A 1 89 ? -10.204 -2.319 17.028 1.00 83.56 89 PRO A CA 1
ATOM 709 C C . PRO A 1 89 ? -10.233 -3.797 17.406 1.00 83.56 89 PRO A C 1
ATOM 711 O O . PRO A 1 89 ? -9.271 -4.515 17.151 1.00 83.56 89 PRO A O 1
ATOM 714 N N . ILE A 1 90 ? -11.335 -4.276 17.985 1.00 82.44 90 ILE A N 1
ATOM 715 C CA . ILE A 1 90 ? -11.490 -5.683 18.381 1.00 82.44 90 ILE A CA 1
ATOM 716 C C . ILE A 1 90 ? -11.527 -6.583 17.139 1.00 82.44 90 ILE A C 1
ATOM 718 O O . ILE A 1 90 ? -10.893 -7.637 17.120 1.00 82.44 90 ILE A O 1
ATOM 722 N N . ARG A 1 91 ? -12.227 -6.146 16.088 1.00 81.25 91 ARG A N 1
ATOM 723 C CA . ARG A 1 91 ? -12.383 -6.890 14.835 1.00 81.25 91 ARG A CA 1
ATOM 724 C C . ARG A 1 91 ? -11.081 -6.954 14.042 1.00 81.25 91 ARG A C 1
ATOM 726 O O . ARG A 1 91 ? -10.766 -8.000 13.486 1.00 81.25 91 ARG A O 1
ATOM 733 N N . GLU A 1 92 ? -10.334 -5.855 13.995 1.00 82.94 92 GLU A N 1
ATOM 734 C CA . GLU A 1 92 ? -9.095 -5.767 13.217 1.00 82.94 92 GLU A CA 1
ATOM 735 C 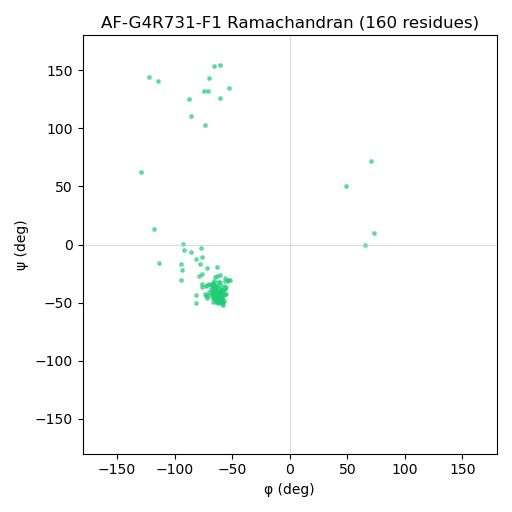C . GLU A 1 92 ? -7.900 -6.376 13.971 1.00 82.94 92 GLU A C 1
ATOM 737 O O . GLU A 1 92 ? -7.197 -7.234 13.439 1.00 82.94 92 GLU A O 1
ATOM 742 N N . LEU A 1 93 ? -7.673 -6.000 15.236 1.00 84.38 93 LEU A N 1
ATOM 743 C CA . LEU A 1 93 ? -6.439 -6.352 15.954 1.00 84.38 93 LEU A CA 1
ATOM 744 C C . LEU A 1 93 ? -6.374 -7.806 16.431 1.00 84.38 93 LEU A C 1
ATOM 746 O O . LEU A 1 93 ? -5.274 -8.335 16.620 1.00 84.38 93 LEU A O 1
ATOM 750 N N . LEU A 1 94 ? -7.525 -8.447 16.650 1.00 83.50 94 LEU A N 1
ATOM 751 C CA . LEU A 1 94 ? -7.589 -9.863 17.023 1.00 83.50 94 LEU A CA 1
ATOM 752 C C . LEU A 1 94 ? -7.562 -10.793 15.805 1.00 83.50 94 LEU A C 1
ATOM 754 O O . LEU A 1 94 ? -7.468 -12.009 15.958 1.00 83.50 94 LEU A O 1
ATOM 758 N N . ASN A 1 95 ? -7.611 -10.242 14.593 1.00 84.06 95 ASN A N 1
ATOM 759 C CA . ASN A 1 95 ? -7.666 -11.031 13.380 1.00 84.06 95 ASN A CA 1
ATOM 760 C C . ASN A 1 95 ? -6.267 -11.402 12.879 1.00 84.06 95 ASN A C 1
ATOM 762 O O . ASN A 1 95 ? -5.424 -10.547 12.606 1.00 84.06 95 ASN A O 1
ATOM 766 N N . TYR A 1 96 ? -6.017 -12.694 12.687 1.00 84.19 96 TYR A N 1
ATOM 767 C CA . TYR A 1 96 ? -4.735 -13.168 12.169 1.00 84.19 96 TYR A CA 1
ATOM 768 C C . TYR A 1 96 ? -4.454 -12.684 10.733 1.00 84.19 96 TYR A C 1
ATOM 770 O O . TYR A 1 96 ? -3.317 -12.340 10.400 1.00 84.19 96 TYR A O 1
ATOM 778 N N . SER A 1 97 ? -5.489 -12.583 9.887 1.00 83.50 97 SER A N 1
ATOM 779 C CA . SER A 1 97 ? -5.353 -12.088 8.510 1.00 83.50 97 SER A CA 1
ATOM 780 C C . SER A 1 97 ? -4.871 -10.636 8.458 1.00 83.50 97 SER A C 1
ATOM 782 O O . SER A 1 97 ? -4.120 -10.281 7.546 1.00 83.50 97 SER A O 1
ATOM 784 N N . PHE A 1 98 ? -5.235 -9.816 9.450 1.00 86.31 98 PHE A N 1
ATOM 785 C CA . PHE A 1 98 ? -4.748 -8.442 9.579 1.00 86.31 98 PHE A CA 1
ATOM 786 C C . PHE A 1 98 ? -3.227 -8.408 9.781 1.00 86.31 98 PHE A C 1
ATOM 788 O O . PHE A 1 98 ? -2.521 -7.696 9.066 1.00 86.31 98 PHE A O 1
ATOM 795 N N . TRP A 1 99 ? -2.688 -9.232 10.681 1.00 87.62 99 TRP A N 1
ATOM 796 C CA . TRP A 1 99 ? -1.250 -9.256 10.962 1.00 87.62 99 TRP A CA 1
ATOM 797 C C . TRP A 1 99 ? -0.414 -9.733 9.774 1.00 87.62 99 TRP A C 1
ATOM 799 O O . TRP A 1 99 ? 0.599 -9.108 9.454 1.00 87.62 99 TRP A O 1
ATOM 809 N N . ILE A 1 100 ? -0.859 -10.776 9.060 1.00 87.38 100 ILE A N 1
ATOM 810 C CA . ILE A 1 100 ? -0.189 -11.207 7.820 1.00 87.38 100 ILE A CA 1
ATOM 811 C C . ILE A 1 100 ? -0.183 -10.062 6.805 1.00 87.38 100 ILE A C 1
ATOM 813 O O . ILE A 1 100 ? 0.858 -9.747 6.224 1.00 87.38 100 ILE A O 1
ATOM 817 N N . LYS A 1 101 ? -1.334 -9.403 6.616 1.00 87.06 101 LYS A N 1
ATOM 818 C CA . LYS A 1 101 ? -1.457 -8.254 5.716 1.00 87.06 101 LYS A CA 1
ATOM 819 C C . LYS A 1 101 ? -0.462 -7.152 6.093 1.00 87.06 101 LYS A C 1
ATOM 821 O O . LYS A 1 101 ? 0.196 -6.621 5.203 1.00 87.06 101 LYS A O 1
ATOM 826 N N . MET A 1 102 ? -0.295 -6.848 7.381 1.00 91.06 102 MET A N 1
ATOM 827 C CA . MET A 1 102 ? 0.644 -5.822 7.849 1.00 91.06 102 MET A CA 1
ATOM 828 C C . MET A 1 102 ? 2.104 -6.152 7.528 1.00 91.06 102 MET A C 1
ATOM 830 O O . MET A 1 102 ? 2.833 -5.281 7.054 1.00 91.06 102 MET A O 1
ATOM 834 N N . VAL A 1 103 ? 2.525 -7.408 7.702 1.00 91.19 103 VAL A N 1
ATOM 835 C CA . VAL A 1 103 ? 3.880 -7.849 7.324 1.00 91.19 103 VAL A CA 1
ATOM 836 C C . VAL A 1 103 ? 4.103 -7.696 5.816 1.00 91.19 103 VAL A C 1
ATOM 838 O O . VAL A 1 103 ? 5.134 -7.172 5.388 1.00 91.19 103 VAL A O 1
ATOM 841 N N . LEU A 1 104 ? 3.122 -8.089 4.998 1.00 87.81 104 LEU A N 1
ATOM 842 C CA . LEU A 1 104 ? 3.206 -7.946 3.543 1.00 87.81 104 LEU A CA 1
ATOM 843 C C . LEU A 1 104 ? 3.231 -6.478 3.098 1.00 87.81 104 LEU A C 1
ATOM 845 O O . LEU A 1 104 ? 3.963 -6.140 2.169 1.00 87.81 104 LEU A O 1
ATOM 849 N N . VAL A 1 105 ? 2.477 -5.596 3.760 1.00 88.81 105 VAL A N 1
ATOM 850 C CA . VAL A 1 105 ? 2.507 -4.150 3.489 1.00 88.81 105 VAL A CA 1
ATOM 851 C C . VAL A 1 105 ? 3.901 -3.583 3.754 1.00 88.81 105 VAL A C 1
ATOM 853 O O . VAL A 1 105 ? 4.430 -2.872 2.901 1.00 88.81 105 VAL A O 1
ATOM 856 N N . ILE A 1 106 ? 4.533 -3.937 4.879 1.00 89.81 106 ILE A N 1
ATOM 857 C CA . ILE A 1 106 ? 5.907 -3.509 5.189 1.00 89.81 106 ILE A CA 1
ATOM 858 C C . ILE A 1 106 ? 6.878 -3.991 4.104 1.00 89.81 106 ILE A C 1
ATOM 860 O O . ILE A 1 106 ? 7.702 -3.211 3.624 1.00 89.81 106 ILE A O 1
ATOM 864 N N . LEU A 1 107 ? 6.745 -5.246 3.664 1.00 89.06 107 LEU A N 1
ATOM 865 C CA . LEU A 1 107 ? 7.565 -5.801 2.589 1.00 89.06 107 LEU A CA 1
ATOM 866 C C . LEU A 1 107 ? 7.385 -5.027 1.273 1.00 89.06 107 LEU A C 1
ATOM 868 O O . LEU A 1 107 ? 8.372 -4.663 0.638 1.00 89.06 107 LEU A O 1
ATOM 872 N N . VAL A 1 108 ? 6.144 -4.732 0.878 1.00 87.31 108 VAL A N 1
ATOM 873 C CA . VAL A 1 108 ? 5.840 -3.971 -0.345 1.00 87.31 108 VAL A CA 1
ATOM 874 C C . VAL A 1 108 ? 6.387 -2.547 -0.275 1.00 87.31 108 VAL A C 1
ATOM 876 O O . VAL A 1 108 ? 6.992 -2.087 -1.242 1.00 87.31 108 VAL A O 1
ATOM 879 N N . VAL A 1 109 ? 6.234 -1.856 0.857 1.00 86.88 109 VAL A N 1
ATOM 880 C CA . VAL A 1 109 ? 6.790 -0.507 1.051 1.00 86.88 109 VAL A CA 1
ATOM 881 C C . VAL A 1 109 ? 8.320 -0.541 0.990 1.00 86.88 109 VAL A C 1
ATOM 883 O O . VAL A 1 109 ? 8.927 0.310 0.336 1.00 86.88 109 VAL A O 1
ATOM 886 N N . GLY A 1 110 ? 8.953 -1.554 1.589 1.00 87.19 110 GLY A N 1
ATOM 887 C CA . GLY A 1 110 ? 10.396 -1.773 1.495 1.00 87.19 110 GLY A CA 1
ATOM 888 C C . GLY A 1 110 ? 10.860 -1.994 0.053 1.00 87.19 110 GLY A C 1
ATOM 889 O O . GLY A 1 110 ? 11.790 -1.328 -0.405 1.00 87.19 110 GLY A O 1
ATOM 890 N N . LEU A 1 111 ? 10.172 -2.862 -0.696 1.00 85.56 111 LEU A N 1
ATOM 891 C CA . LEU A 1 111 ? 10.456 -3.120 -2.112 1.00 85.56 111 LEU A CA 1
ATOM 892 C C . LEU A 1 111 ? 10.260 -1.871 -2.979 1.00 85.56 111 LEU A C 1
ATOM 894 O O . LEU A 1 111 ? 11.108 -1.577 -3.820 1.00 85.56 111 LEU A O 1
ATOM 898 N N . ALA A 1 112 ? 9.187 -1.107 -2.760 1.00 83.31 112 ALA A N 1
ATOM 899 C CA . ALA A 1 112 ? 8.917 0.138 -3.477 1.00 83.31 112 ALA A CA 1
ATOM 900 C C . ALA A 1 112 ? 9.996 1.201 -3.205 1.00 83.31 112 ALA A C 1
ATOM 902 O O . ALA A 1 112 ? 10.480 1.854 -4.132 1.00 83.31 112 ALA A O 1
ATOM 903 N N . THR A 1 113 ? 10.431 1.325 -1.949 1.00 83.44 113 THR A N 1
ATOM 904 C CA . THR A 1 113 ? 11.502 2.247 -1.542 1.00 83.44 113 THR A CA 1
ATOM 905 C C . THR A 1 113 ? 12.844 1.836 -2.148 1.00 83.44 113 THR A C 1
ATOM 907 O O . THR A 1 113 ? 13.545 2.663 -2.733 1.00 83.44 113 THR A O 1
ATOM 910 N N . ALA A 1 114 ? 13.187 0.546 -2.086 1.00 82.69 114 ALA A N 1
ATOM 911 C CA . ALA A 1 114 ? 14.399 0.004 -2.695 1.00 82.69 114 ALA A CA 1
ATOM 912 C C . ALA A 1 114 ? 14.402 0.189 -4.219 1.00 82.69 114 ALA A C 1
ATOM 914 O O . ALA A 1 114 ? 15.422 0.567 -4.794 1.00 82.69 114 ALA A O 1
ATOM 915 N N . PHE A 1 115 ? 13.255 -0.014 -4.874 1.00 77.12 115 PHE A N 1
ATOM 916 C CA . PHE A 1 115 ? 13.086 0.255 -6.297 1.00 77.12 115 PHE A CA 1
ATOM 917 C C . PHE A 1 115 ? 13.308 1.737 -6.610 1.00 77.12 115 PHE A C 1
ATOM 919 O O . PHE A 1 115 ? 14.050 2.049 -7.531 1.00 77.12 115 PHE A O 1
ATOM 926 N N . GLN A 1 116 ? 12.759 2.666 -5.825 1.00 74.50 116 GLN A N 1
ATOM 927 C CA . GLN A 1 116 ? 12.974 4.100 -6.039 1.00 74.50 116 GLN A CA 1
ATOM 928 C C . GLN A 1 116 ? 14.443 4.508 -5.895 1.00 74.50 116 GLN A C 1
ATOM 930 O O . GLN A 1 116 ? 14.977 5.198 -6.765 1.00 74.50 116 GLN A O 1
ATOM 935 N N . LEU A 1 117 ? 15.110 4.066 -4.827 1.00 74.25 117 LEU A N 1
ATOM 936 C CA . LEU A 1 117 ? 16.531 4.349 -4.600 1.00 74.25 117 LEU A CA 1
ATOM 937 C C . LEU A 1 117 ? 17.414 3.693 -5.672 1.00 74.25 117 LEU A C 1
ATOM 939 O O . LEU A 1 117 ? 18.409 4.272 -6.114 1.00 74.25 117 LEU A O 1
ATOM 943 N N . GLY A 1 118 ? 17.032 2.491 -6.104 1.00 69.00 118 GLY A N 1
ATOM 944 C CA . GLY A 1 118 ? 17.745 1.691 -7.088 1.00 69.00 118 GLY A CA 1
ATOM 945 C C . GLY A 1 118 ? 17.520 2.123 -8.533 1.00 69.00 118 GLY A C 1
ATOM 946 O O . GLY A 1 118 ? 18.405 1.897 -9.342 1.00 69.00 118 GLY A O 1
ATOM 947 N N . VAL A 1 119 ? 16.382 2.732 -8.871 1.00 62.94 119 VAL A N 1
ATOM 948 C CA . VAL A 1 119 ? 16.039 3.206 -10.224 1.00 62.94 119 VAL A CA 1
ATOM 949 C C . VAL A 1 119 ? 16.393 4.687 -10.395 1.00 62.94 119 VAL A C 1
ATOM 951 O O . VAL A 1 119 ? 16.819 5.090 -11.473 1.00 62.94 119 VAL A O 1
ATOM 954 N N . GLY A 1 120 ? 16.341 5.495 -9.331 1.00 56.47 120 GLY A N 1
ATOM 955 C CA . GLY A 1 120 ? 16.733 6.908 -9.379 1.00 56.47 120 GLY A CA 1
ATOM 956 C C . GLY A 1 120 ? 18.221 7.153 -9.666 1.00 56.47 120 GLY A C 1
ATOM 957 O O . GLY A 1 120 ? 18.560 8.178 -10.249 1.00 56.47 120 GLY A O 1
ATOM 958 N N . ARG A 1 121 ? 19.112 6.217 -9.304 1.00 54.00 121 ARG A N 1
ATOM 959 C CA . ARG A 1 121 ? 20.570 6.347 -9.511 1.00 54.00 121 ARG A CA 1
ATOM 960 C C . ARG A 1 121 ? 21.045 5.984 -10.929 1.00 54.00 121 ARG A C 1
ATOM 962 O O . ARG A 1 121 ? 21.856 6.727 -11.472 1.00 54.00 121 ARG A O 1
ATOM 969 N N . PRO A 1 122 ? 20.562 4.901 -11.563 1.00 51.78 122 PRO A N 1
ATOM 970 C CA . PRO A 1 122 ? 20.995 4.526 -12.906 1.00 51.78 122 PRO A CA 1
ATOM 971 C C . PRO A 1 122 ? 20.367 5.411 -13.999 1.00 51.78 122 PRO A C 1
ATOM 973 O O . PRO A 1 122 ? 21.027 5.734 -14.980 1.00 51.78 122 PRO A O 1
ATOM 976 N N . LEU A 1 123 ? 19.124 5.881 -13.828 1.00 51.62 123 LEU A N 1
ATOM 977 C CA . LEU A 1 123 ? 18.398 6.666 -14.844 1.00 51.62 123 LEU A CA 1
ATOM 978 C C . LEU A 1 123 ? 19.033 8.023 -15.205 1.00 51.62 123 LEU A C 1
ATOM 980 O O . LEU A 1 123 ? 18.726 8.552 -16.269 1.00 51.62 123 LEU A O 1
ATOM 984 N N . ALA A 1 124 ? 19.914 8.571 -14.363 1.00 50.09 124 ALA A N 1
ATOM 985 C CA . ALA A 1 124 ? 20.660 9.792 -14.675 1.00 50.09 124 ALA A CA 1
ATOM 986 C C . ALA A 1 124 ? 21.759 9.576 -15.737 1.00 50.09 124 ALA A C 1
ATOM 988 O O . ALA A 1 124 ? 22.165 10.535 -16.384 1.00 50.09 124 ALA A O 1
ATOM 989 N N . ASN A 1 125 ? 22.202 8.328 -15.953 1.00 48.38 125 ASN A N 1
ATOM 990 C CA . ASN A 1 125 ? 23.406 8.012 -16.732 1.00 48.38 125 ASN A CA 1
ATOM 991 C C . ASN A 1 125 ? 23.153 7.173 -18.003 1.00 48.38 125 ASN A C 1
ATOM 993 O O . ASN A 1 125 ? 24.105 6.659 -18.577 1.00 48.38 125 ASN A O 1
ATOM 997 N N . GLY A 1 126 ? 21.904 7.022 -18.466 1.00 53.91 126 GLY A N 1
ATOM 998 C CA . GLY A 1 126 ? 21.610 6.316 -19.726 1.00 53.91 126 GLY A CA 1
ATOM 999 C C . GLY A 1 126 ? 21.838 4.799 -19.649 1.00 53.91 126 GLY A C 1
ATOM 1000 O O . GLY A 1 126 ? 22.782 4.257 -20.214 1.00 53.91 126 GLY A O 1
ATOM 1001 N N . VAL A 1 127 ? 20.965 4.095 -18.928 1.00 56.47 127 VAL A N 1
ATOM 1002 C CA . VAL A 1 127 ? 21.121 2.658 -18.630 1.00 56.47 127 VAL A CA 1
ATOM 1003 C C . VAL A 1 127 ? 20.816 1.783 -19.839 1.00 56.47 127 VAL A C 1
ATOM 1005 O O . VAL A 1 127 ? 19.766 1.917 -20.466 1.00 56.47 127 VAL A O 1
ATOM 1008 N N . SER A 1 128 ? 21.721 0.841 -20.105 1.00 57.66 128 SER A N 1
ATOM 1009 C CA . SER A 1 128 ? 21.589 -0.241 -21.082 1.00 57.66 128 SER A CA 1
ATOM 1010 C C . SER A 1 128 ? 20.397 -1.163 -20.780 1.00 57.66 128 SER A C 1
ATOM 1012 O O . SER A 1 128 ? 19.967 -1.307 -19.634 1.00 57.66 128 SER A O 1
ATOM 1014 N N . ALA A 1 129 ? 19.857 -1.824 -21.810 1.00 59.38 129 ALA A N 1
ATOM 1015 C CA . ALA A 1 129 ? 18.690 -2.710 -21.698 1.00 59.38 129 ALA A CA 1
ATOM 1016 C C . ALA A 1 129 ? 18.828 -3.792 -20.598 1.00 59.38 129 ALA A C 1
ATOM 1018 O O . ALA A 1 129 ? 17.836 -4.147 -19.953 1.00 59.38 129 ALA A O 1
ATOM 1019 N N . ASP A 1 130 ? 20.056 -4.240 -20.320 1.00 59.09 130 ASP A N 1
ATOM 1020 C CA . ASP A 1 130 ? 20.375 -5.234 -19.287 1.00 59.09 130 ASP A CA 1
ATOM 1021 C C . ASP A 1 130 ? 20.113 -4.729 -17.861 1.00 59.09 130 ASP A C 1
ATOM 1023 O O . ASP A 1 130 ? 19.644 -5.479 -17.000 1.00 59.09 130 ASP A O 1
ATOM 1027 N N . GLY A 1 131 ? 20.327 -3.434 -17.605 1.00 67.94 131 GLY A N 1
ATOM 1028 C CA . GLY A 1 131 ? 20.039 -2.829 -16.306 1.00 67.94 131 GLY A CA 1
ATOM 1029 C C . GLY A 1 131 ? 18.541 -2.806 -15.996 1.00 67.94 131 GLY A C 1
ATOM 1030 O O . GLY A 1 131 ? 18.149 -2.998 -14.849 1.00 67.94 131 GLY A O 1
ATOM 1031 N N . VAL A 1 132 ? 17.689 -2.654 -17.016 1.00 70.56 132 VAL A N 1
ATOM 1032 C CA . VAL A 1 132 ? 16.222 -2.638 -16.868 1.00 70.56 132 VAL A CA 1
ATOM 1033 C C . VAL A 1 132 ? 15.667 -4.036 -16.577 1.00 70.56 132 VAL A C 1
ATOM 1035 O O . VAL A 1 132 ? 14.727 -4.178 -15.789 1.00 70.56 132 VAL A O 1
ATOM 1038 N N . ALA A 1 133 ? 16.262 -5.084 -17.157 1.00 75.75 133 ALA A N 1
ATOM 1039 C CA . ALA A 1 133 ? 15.822 -6.467 -16.967 1.00 75.75 133 ALA A CA 1
ATOM 1040 C C . ALA A 1 133 ? 15.890 -6.914 -15.495 1.00 75.75 133 ALA A C 1
ATOM 1042 O O . ALA A 1 133 ? 14.988 -7.615 -15.027 1.00 75.75 133 ALA A O 1
ATOM 1043 N N . ARG A 1 134 ? 16.889 -6.432 -14.741 1.00 80.62 134 ARG A N 1
ATOM 1044 C CA . ARG A 1 134 ? 17.062 -6.709 -13.303 1.00 80.62 134 ARG A CA 1
ATOM 1045 C C . ARG A 1 134 ? 15.845 -6.320 -12.458 1.00 80.62 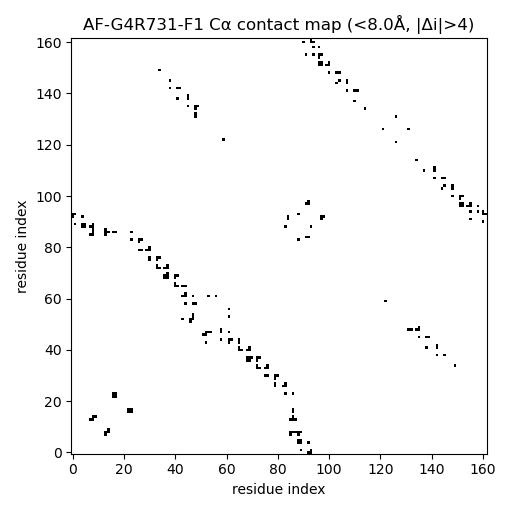134 ARG A C 1
ATOM 1047 O O . ARG A 1 134 ? 15.590 -6.940 -11.429 1.00 80.62 134 ARG A O 1
ATOM 1054 N N . TYR A 1 135 ? 15.076 -5.323 -12.890 1.00 81.81 135 TYR A N 1
ATOM 1055 C CA . TYR A 1 135 ? 13.934 -4.818 -12.132 1.00 81.81 135 TYR A CA 1
ATOM 1056 C C . TYR A 1 135 ? 12.600 -5.494 -12.487 1.00 81.81 135 TYR A C 1
ATOM 1058 O O . TYR A 1 135 ? 11.596 -5.243 -11.822 1.00 81.81 135 TYR A O 1
ATOM 1066 N N . ARG A 1 136 ? 12.562 -6.384 -13.491 1.00 85.62 136 ARG A N 1
ATOM 1067 C CA . ARG A 1 136 ? 11.326 -7.073 -13.908 1.00 85.62 136 ARG A CA 1
ATOM 1068 C C . ARG A 1 136 ? 10.803 -8.034 -12.843 1.00 85.62 136 ARG A C 1
ATOM 1070 O O . ARG A 1 136 ? 9.630 -7.969 -12.489 1.00 85.62 136 ARG A O 1
ATOM 1077 N N . ALA A 1 137 ? 11.671 -8.897 -12.312 1.00 87.19 137 ALA A N 1
ATOM 1078 C CA . ALA A 1 137 ? 11.306 -9.862 -11.275 1.00 87.19 137 ALA A CA 1
ATOM 1079 C C . ALA A 1 137 ? 10.751 -9.198 -9.995 1.00 87.19 137 ALA A C 1
ATOM 1081 O O . ALA A 1 137 ? 9.647 -9.563 -9.589 1.00 87.19 137 ALA A O 1
ATOM 1082 N N . PRO A 1 138 ? 11.419 -8.195 -9.383 1.00 86.88 138 PRO A N 1
ATOM 1083 C CA . PRO A 1 138 ? 10.871 -7.527 -8.202 1.00 86.88 138 PRO A CA 1
ATOM 1084 C C . PRO A 1 138 ? 9.586 -6.744 -8.500 1.00 86.88 138 PRO A C 1
ATOM 1086 O O . PRO A 1 138 ? 8.716 -6.683 -7.640 1.00 86.88 138 PRO A O 1
ATOM 1089 N N . ALA A 1 139 ? 9.408 -6.192 -9.706 1.00 87.56 139 ALA A N 1
ATOM 1090 C CA . ALA A 1 139 ? 8.154 -5.530 -10.073 1.00 87.56 139 ALA A CA 1
ATOM 1091 C C . ALA A 1 139 ? 6.971 -6.515 -10.129 1.00 87.56 139 ALA A C 1
ATOM 1093 O O . ALA A 1 139 ? 5.907 -6.238 -9.575 1.00 87.56 139 ALA A O 1
ATOM 1094 N N . VAL A 1 140 ? 7.171 -7.700 -10.720 1.00 90.12 140 VAL A N 1
ATOM 1095 C CA . VAL A 1 140 ? 6.160 -8.771 -10.713 1.00 90.12 140 VAL A CA 1
ATOM 1096 C C . VAL A 1 140 ? 5.896 -9.263 -9.291 1.00 90.12 140 VAL A C 1
ATOM 1098 O O . VAL A 1 140 ? 4.737 -9.418 -8.914 1.00 90.12 140 VAL A O 1
ATOM 1101 N N . ALA A 1 141 ? 6.942 -9.450 -8.481 1.00 90.62 141 ALA A N 1
ATOM 1102 C CA . ALA A 1 141 ? 6.787 -9.836 -7.082 1.00 90.62 141 ALA A CA 1
ATOM 1103 C C . ALA A 1 141 ? 5.933 -8.817 -6.309 1.00 90.62 141 ALA A C 1
ATOM 1105 O O . ALA A 1 141 ? 4.988 -9.210 -5.631 1.00 90.62 141 ALA A O 1
ATOM 1106 N N . THR A 1 142 ? 6.182 -7.515 -6.476 1.00 90.19 142 THR A N 1
ATOM 1107 C CA . THR A 1 142 ? 5.366 -6.452 -5.866 1.00 90.19 142 THR A CA 1
ATOM 1108 C C . THR A 1 142 ? 3.904 -6.522 -6.313 1.00 90.19 142 THR A C 1
ATOM 1110 O O . THR A 1 142 ? 3.010 -6.400 -5.480 1.00 90.19 142 THR A O 1
ATOM 1113 N N . MET A 1 143 ? 3.630 -6.778 -7.596 1.00 92.69 143 MET A N 1
ATOM 1114 C CA . MET A 1 143 ? 2.259 -6.943 -8.103 1.00 92.69 143 MET A CA 1
ATOM 1115 C C . MET A 1 143 ? 1.540 -8.152 -7.4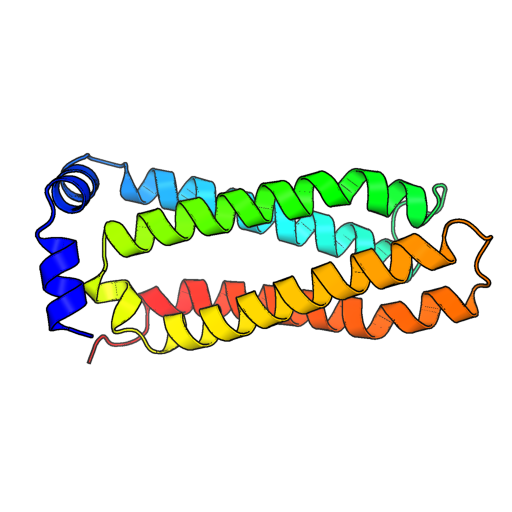88 1.00 92.69 143 MET A C 1
ATOM 1117 O O . MET A 1 143 ? 0.364 -8.060 -7.120 1.00 92.69 143 MET A O 1
ATOM 1121 N N . VAL A 1 144 ? 2.240 -9.279 -7.342 1.00 93.50 144 VAL A N 1
ATOM 1122 C CA . VAL A 1 144 ? 1.703 -10.474 -6.675 1.00 93.50 144 VAL A CA 1
ATOM 1123 C C . VAL A 1 144 ? 1.422 -10.172 -5.204 1.00 93.50 144 VAL A C 1
ATOM 1125 O O . VAL A 1 144 ? 0.320 -10.438 -4.732 1.00 93.50 144 VAL A O 1
ATOM 1128 N N . LEU A 1 145 ? 2.366 -9.543 -4.500 1.00 92.12 145 LEU A N 1
ATOM 1129 C CA . LEU A 1 145 ? 2.206 -9.165 -3.096 1.00 92.12 145 LEU A CA 1
ATOM 1130 C C . LEU A 1 145 ? 1.022 -8.215 -2.885 1.00 92.12 145 LEU A C 1
ATOM 1132 O O . LEU A 1 145 ? 0.210 -8.456 -1.997 1.00 92.12 145 LEU A O 1
ATOM 1136 N N . LEU A 1 146 ? 0.871 -7.184 -3.724 1.00 92.62 146 LEU A N 1
ATOM 1137 C CA . LEU A 1 146 ? -0.288 -6.286 -3.682 1.00 92.62 146 LEU A CA 1
ATOM 1138 C C . LEU A 1 146 ? -1.601 -7.053 -3.867 1.00 92.62 146 LEU A C 1
ATOM 1140 O O . LEU A 1 146 ? -2.559 -6.818 -3.137 1.00 92.62 146 LEU A O 1
ATOM 1144 N N . THR A 1 147 ? -1.636 -8.006 -4.798 1.00 93.25 147 THR A N 1
ATOM 1145 C CA . THR A 1 147 ? -2.823 -8.84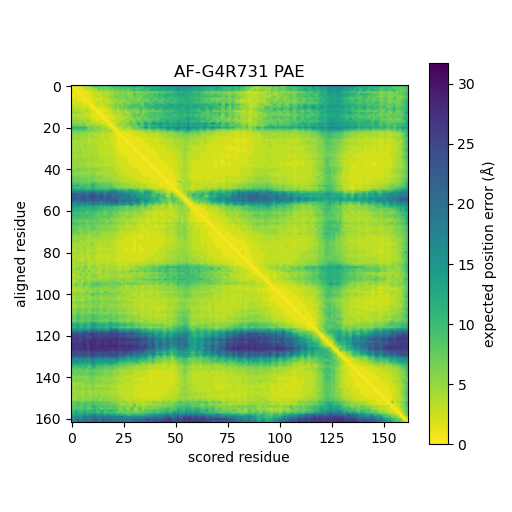0 -5.029 1.00 93.25 147 THR A CA 1
ATOM 1146 C C . THR A 1 147 ? -3.152 -9.688 -3.795 1.00 93.25 147 THR A C 1
ATOM 1148 O O . THR A 1 147 ? -4.301 -9.716 -3.358 1.00 93.25 147 THR A O 1
ATOM 1151 N N . VAL A 1 148 ? -2.147 -10.310 -3.170 1.00 91.94 148 VAL A N 1
ATOM 1152 C CA . VAL A 1 148 ? -2.320 -11.081 -1.926 1.00 91.94 148 VAL A CA 1
ATOM 1153 C C . VAL A 1 148 ? -2.812 -10.190 -0.779 1.00 91.94 148 VAL A C 1
ATOM 1155 O O . VAL A 1 148 ? -3.733 -10.576 -0.065 1.00 91.94 148 VAL A O 1
ATOM 1158 N N . ILE A 1 149 ? -2.271 -8.976 -0.627 1.00 90.62 149 ILE A N 1
ATOM 1159 C CA . ILE A 1 149 ? -2.711 -7.994 0.382 1.00 90.62 149 ILE A CA 1
ATOM 1160 C C . ILE A 1 149 ? -4.195 -7.639 0.205 1.00 90.62 149 ILE A C 1
ATOM 1162 O O . ILE A 1 149 ? -4.924 -7.546 1.194 1.00 90.62 149 ILE A O 1
ATOM 1166 N N . ILE A 1 150 ? -4.653 -7.455 -1.038 1.00 91.31 150 ILE A N 1
ATOM 1167 C CA . ILE A 1 150 ? -6.057 -7.149 -1.351 1.00 91.31 150 ILE A CA 1
ATOM 1168 C C . ILE A 1 150 ? -6.964 -8.325 -0.972 1.00 91.31 150 ILE A C 1
ATOM 1170 O O . ILE A 1 150 ? -7.993 -8.125 -0.323 1.00 91.31 150 ILE A O 1
ATOM 1174 N N . VAL A 1 151 ? -6.564 -9.550 -1.327 1.00 89.50 151 VAL A N 1
ATOM 1175 C CA . VAL A 1 151 ? -7.310 -10.771 -0.988 1.00 89.50 151 VAL A CA 1
ATOM 1176 C C . VAL A 1 151 ? -7.395 -10.956 0.529 1.00 89.50 151 VAL A C 1
ATOM 1178 O O . VAL A 1 151 ? -8.487 -11.160 1.056 1.00 89.50 151 VAL A O 1
ATOM 1181 N N . LEU A 1 152 ? -6.280 -10.800 1.250 1.00 85.62 152 LEU A N 1
ATOM 1182 C CA . LEU A 1 152 ? -6.259 -10.872 2.714 1.00 85.62 152 LEU A CA 1
ATOM 1183 C C . LEU A 1 152 ? -7.117 -9.784 3.360 1.00 85.62 152 LEU A C 1
ATOM 1185 O O . LEU A 1 152 ? -7.807 -10.057 4.335 1.00 85.62 152 LEU A O 1
ATOM 1189 N N . GLY A 1 153 ? -7.128 -8.573 2.796 1.00 83.38 153 GLY A N 1
ATOM 1190 C CA . GLY A 1 153 ? -7.995 -7.491 3.258 1.00 83.38 153 GLY A CA 1
ATOM 1191 C C . GLY A 1 153 ? -9.479 -7.854 3.194 1.00 83.38 153 GLY A C 1
ATOM 1192 O O . GLY A 1 153 ? -10.224 -7.540 4.114 1.00 83.38 153 GLY A O 1
ATOM 1193 N N . ARG A 1 154 ? -9.910 -8.567 2.147 1.00 87.06 154 ARG A N 1
ATOM 1194 C CA . ARG A 1 154 ? -11.275 -9.111 2.073 1.00 87.06 154 ARG A CA 1
ATOM 1195 C C . ARG A 1 154 ? -11.494 -10.279 3.031 1.00 87.06 154 ARG A C 1
ATOM 1197 O O . ARG A 1 154 ? -12.584 -10.397 3.580 1.00 87.06 154 ARG A O 1
ATOM 1204 N N . TRP A 1 155 ? -10.475 -11.104 3.257 1.00 84.25 155 TRP A N 1
ATOM 1205 C CA . TRP A 1 155 ? -10.557 -12.259 4.152 1.00 84.25 155 TRP A CA 1
ATOM 1206 C C . TRP A 1 155 ? -10.818 -11.885 5.617 1.00 84.25 155 TRP A C 1
ATOM 1208 O O . TRP A 1 155 ? -11.460 -12.655 6.323 1.00 84.25 155 TRP A O 1
ATOM 1218 N N . ILE A 1 156 ? -10.421 -10.683 6.056 1.00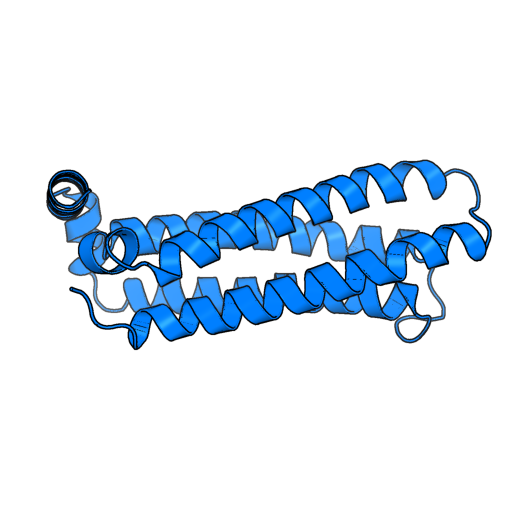 77.19 156 ILE A N 1
ATOM 1219 C CA . ILE A 1 156 ? -10.718 -10.153 7.403 1.00 77.19 156 ILE A CA 1
ATOM 1220 C C . ILE A 1 156 ? -12.227 -10.184 7.711 1.00 77.19 156 ILE A C 1
ATOM 1222 O O . ILE A 1 156 ? -12.623 -10.380 8.856 1.00 77.19 156 ILE A O 1
ATOM 1226 N N . ALA A 1 157 ? -13.086 -10.043 6.694 1.00 73.44 157 ALA A N 1
ATOM 1227 C CA . ALA A 1 157 ? -14.536 -10.117 6.863 1.00 73.44 157 ALA A CA 1
ATOM 1228 C C . ALA A 1 157 ? -15.088 -11.548 7.001 1.00 73.44 157 ALA A C 1
ATOM 1230 O O . ALA A 1 157 ? -16.224 -11.703 7.439 1.00 73.44 157 ALA A O 1
ATOM 1231 N N . TYR A 1 158 ? -14.316 -12.571 6.621 1.00 75.12 158 TYR A N 1
ATOM 1232 C CA . TYR A 1 158 ? -14.753 -13.972 6.568 1.00 75.12 158 TYR A CA 1
ATOM 1233 C C . TYR A 1 158 ? -14.050 -14.875 7.587 1.00 75.12 158 TYR A C 1
ATOM 1235 O O . TYR A 1 158 ? -14.506 -15.988 7.840 1.00 75.12 158 TYR A O 1
ATOM 1243 N N . SER A 1 159 ? -12.931 -14.435 8.163 1.00 69.25 159 SER A N 1
ATOM 1244 C CA . SER A 1 159 ? -12.225 -15.183 9.202 1.00 69.25 159 SER A CA 1
ATOM 1245 C C . SER A 1 159 ? -13.024 -15.180 10.514 1.00 69.25 159 SER A C 1
ATOM 1247 O O . SER A 1 159 ? -13.416 -14.096 10.958 1.00 69.25 159 SER A O 1
ATOM 1249 N N . PRO A 1 160 ? -13.210 -16.337 11.175 1.00 57.88 160 PRO A N 1
ATOM 1250 C CA . PRO A 1 160 ? -13.819 -16.388 12.497 1.00 57.88 160 PRO A CA 1
ATOM 1251 C C . PRO A 1 160 ? -12.979 -15.578 13.490 1.00 57.88 160 PRO A C 1
ATOM 1253 O O . PRO A 1 160 ? -11.775 -15.806 13.621 1.00 57.88 160 PRO A O 1
ATOM 1256 N N . SER A 1 161 ? -13.603 -14.629 14.185 1.00 53.28 161 SER A N 1
ATOM 1257 C CA . SER A 1 161 ? -13.019 -14.015 15.376 1.00 53.28 161 SER A CA 1
ATOM 1258 C C . SER A 1 161 ? -13.091 -15.040 16.510 1.00 53.28 161 SER A C 1
ATOM 1260 O O . SER A 1 161 ? -14.182 -15.285 17.027 1.00 53.28 161 SER A O 1
ATOM 1262 N N . PHE A 1 162 ? -11.965 -15.680 16.833 1.00 48.44 162 PHE A N 1
ATOM 1263 C CA . PHE A 1 162 ? -11.841 -16.568 17.994 1.00 48.44 162 PHE A CA 1
ATOM 1264 C C . PHE A 1 162 ? -11.663 -15.768 19.294 1.00 48.44 162 PHE A C 1
ATOM 1266 O O . PHE A 1 162 ? -10.995 -14.705 19.275 1.00 48.44 162 PHE A O 1
#

Solvent-accessible surface area (backbone atoms only — not comparable to full-atom values): 8748 Å² total; per-residue (Å²): 109,67,70,59,22,53,55,48,43,70,33,73,68,20,43,53,45,64,74,37,84,64,45,59,62,49,45,53,51,54,30,52,52,25,49,51,45,28,52,50,33,52,48,51,49,40,35,35,64,73,59,75,38,69,73,93,53,54,70,64,57,53,42,66,66,33,45,60,48,31,52,53,21,48,55,50,34,50,55,36,48,51,52,50,38,44,50,41,21,61,69,43,74,70,30,67,47,47,55,55,33,52,55,51,50,54,51,46,52,50,50,52,51,50,47,49,63,61,48,64,64,49,65,79,71,72,68,55,76,69,66,51,56,70,52,42,61,60,39,52,49,46,53,52,50,54,52,51,39,54,53,33,62,59,41,55,80,71,55,83,84,126

pLDDT: mean 82.45, std 11.07, range [48.38, 95.69]

Nearest PDB structures (foldseek):
  8w6e-assembly1_A  TM=7.367E-01  e=3.237E+00  artificial sequences
  8w6f-assembly1_A  TM=5.859E-01  e=2.550E+00  artificial sequences
  1i49-assembly1_B  TM=2.833E-01  e=6.016E+00  Homo sapiens

Sequence (162 aa):
MREFAEWLYATPFSIFLQTTDNLLPAIQTVHILMIGIVYTSTLVITLRLFGRAWANDTLANTARRFMPWNWGGLVLLLATGILMIICEPIRELLNYSFWIKMVLVILVVGLATAFQLGVGRPLANGVSADGVARYRAPAVATMVLLTVIIVLGRWIAYSPSF

InterPro domains:
  IPR046586 Domain of unknown function DUF6644 [PF20349] (28-159)

Mean predicted aligned error: 7.07 Å

Radius of gyration: 18.68 Å; Cα contacts (8 Å, |Δi|>4): 133; chains: 1; bounding box: 47×27×53 Å

Foldseek 3Di:
DQVVLVVLCPDPLLVVCQPDPCNLVVLVVQLVVLLVLLLVLLVQLLCVLVCNHPVVDDSVVSCVVSVVSNVVSLVSNVVSVVVNCSNRVLLQVLDPLNVVLVVLSVVLVVLSVCCCVLVVVCVVPDDDNVSSNVCNVSSVVSSVSSVSSVVSVVCSVVDDRD

Secondary structure (DSSP, 8-state):
-HHHHHHHHTSHHHHHHHHSTTHHHHHHHHHHHHHHHHHHHHHHHHHHHTT-S-TTS-HHHHHHHHHHHHHHHHHHHHHHHHHHHHHSHHHHHT-HHHHHHHHHHHHHHHHHHHHHHHHHTTTTS---HHHHHTTHHHHHHHHHHHHHHHHHHHHTTTS---

Organism: Pelagibacterium halotolerans (strain DSM 22347 / JCM 15775 / CGMCC 1.7692 / B2) (NCBI:txid1082931)